Protein AF-A0A956KD61-F1 (afdb_monomer_lite)

Structure (mmCIF, N/CA/C/O backbone):
data_AF-A0A956KD61-F1
#
_entry.id   AF-A0A956KD61-F1
#
loop_
_atom_site.group_PDB
_atom_site.id
_atom_site.type_symbol
_atom_site.label_atom_id
_atom_site.label_alt_id
_atom_site.label_comp_id
_atom_site.label_asym_id
_atom_site.label_entity_id
_atom_site.label_seq_id
_atom_site.pdbx_PDB_ins_code
_atom_site.Cartn_x
_atom_site.Cartn_y
_atom_site.Cartn_z
_atom_site.occupancy
_atom_site.B_iso_or_equiv
_atom_site.auth_seq_id
_atom_site.auth_comp_id
_atom_site.auth_asym_id
_atom_site.auth_atom_id
_atom_site.pdbx_PDB_model_num
ATOM 1 N N . MET A 1 1 ? -2.347 -45.377 -15.172 1.00 39.50 1 MET A N 1
ATOM 2 C CA . MET A 1 1 ? -0.928 -45.483 -15.568 1.00 39.50 1 MET A CA 1
ATOM 3 C C . MET A 1 1 ? -0.147 -44.520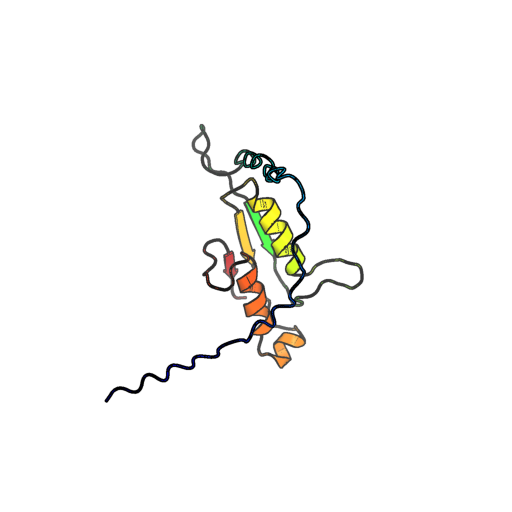 -14.684 1.00 39.50 1 MET A C 1
ATOM 5 O O . MET A 1 1 ? -0.386 -43.325 -14.753 1.00 39.50 1 MET A O 1
ATOM 9 N N . ARG A 1 2 ? 0.616 -45.049 -13.722 1.00 37.75 2 ARG A N 1
ATOM 10 C CA . ARG A 1 2 ? 1.345 -44.282 -12.698 1.00 37.75 2 ARG A CA 1
ATOM 11 C C . ARG A 1 2 ? 2.771 -44.040 -13.192 1.00 37.75 2 ARG A C 1
ATOM 13 O O . ARG A 1 2 ? 3.409 -45.006 -13.592 1.00 37.75 2 ARG A O 1
ATOM 20 N N . LEU A 1 3 ? 3.284 -42.816 -13.079 1.00 28.03 3 LEU A N 1
ATOM 21 C CA . LEU A 1 3 ? 4.727 -42.579 -13.072 1.00 28.03 3 LEU A CA 1
ATOM 22 C C . LEU A 1 3 ? 5.058 -41.546 -11.991 1.00 28.03 3 LEU A C 1
ATOM 24 O O . LEU A 1 3 ? 4.820 -40.356 -12.147 1.00 28.03 3 LEU A O 1
ATOM 28 N N . ILE A 1 4 ? 5.551 -42.053 -10.862 1.00 37.41 4 ILE A N 1
ATOM 29 C CA . ILE A 1 4 ? 6.135 -41.282 -9.764 1.00 37.41 4 ILE A CA 1
ATOM 30 C C . ILE A 1 4 ? 7.648 -41.363 -9.972 1.00 37.41 4 ILE A C 1
ATOM 32 O O . ILE A 1 4 ? 8.214 -42.449 -9.858 1.00 37.41 4 ILE A O 1
ATOM 36 N N . VAL A 1 5 ? 8.304 -40.242 -10.276 1.00 35.91 5 VAL A N 1
ATOM 37 C CA . VAL A 1 5 ? 9.771 -40.155 -10.308 1.00 35.91 5 VAL A CA 1
ATOM 38 C C . VAL A 1 5 ? 10.235 -39.637 -8.950 1.00 35.91 5 VAL A C 1
ATOM 40 O O . VAL A 1 5 ? 10.066 -38.466 -8.623 1.00 35.91 5 VAL A O 1
ATOM 43 N N . ARG A 1 6 ? 10.787 -40.533 -8.127 1.00 38.81 6 ARG A N 1
ATOM 44 C CA . ARG A 1 6 ? 11.507 -40.182 -6.898 1.00 38.81 6 ARG A CA 1
ATOM 45 C C . ARG A 1 6 ? 12.938 -39.795 -7.270 1.00 38.81 6 ARG A C 1
ATOM 47 O O . ARG A 1 6 ? 13.727 -40.669 -7.610 1.00 38.81 6 ARG A O 1
ATOM 54 N N . ALA A 1 7 ? 13.273 -38.511 -7.188 1.00 37.03 7 ALA A N 1
ATOM 55 C CA . ALA A 1 7 ? 14.657 -38.049 -7.223 1.00 37.03 7 ALA A CA 1
ATOM 56 C C . ALA A 1 7 ? 15.195 -37.983 -5.785 1.00 37.03 7 ALA A C 1
ATOM 58 O O . ALA A 1 7 ? 14.921 -37.045 -5.042 1.00 37.03 7 ALA A O 1
ATOM 59 N N . SER A 1 8 ? 15.928 -39.018 -5.380 1.00 36.16 8 SER A N 1
ATOM 60 C CA . SER A 1 8 ? 16.742 -39.016 -4.166 1.00 36.16 8 SER A CA 1
ATOM 61 C C . SER A 1 8 ? 18.122 -38.456 -4.505 1.00 36.16 8 SER A C 1
ATOM 63 O O . SER A 1 8 ? 18.937 -39.165 -5.088 1.00 36.16 8 SER A O 1
ATOM 65 N N . LEU A 1 9 ? 18.398 -37.203 -4.137 1.00 43.16 9 LEU A N 1
ATOM 66 C CA . LEU A 1 9 ? 19.770 -36.701 -4.060 1.00 43.16 9 LEU A CA 1
ATOM 67 C C . LEU A 1 9 ? 20.280 -36.894 -2.628 1.00 43.16 9 LEU A C 1
ATOM 69 O O . LEU A 1 9 ? 19.901 -36.175 -1.707 1.00 43.16 9 LEU A O 1
ATOM 73 N N . PHE A 1 10 ? 21.134 -37.901 -2.460 1.00 36.12 10 PHE A N 1
ATOM 74 C CA . PHE A 1 10 ? 22.011 -38.055 -1.305 1.00 36.12 10 PHE A CA 1
ATOM 75 C C . PHE A 1 10 ? 23.092 -36.970 -1.378 1.00 36.12 10 PHE A C 1
ATOM 77 O O . PHE A 1 10 ? 23.926 -36.996 -2.281 1.00 36.12 10 PHE A O 1
ATOM 84 N N . SER A 1 11 ? 23.085 -36.023 -0.440 1.00 37.75 11 SER A N 1
ATOM 85 C CA . SER A 1 11 ? 24.203 -35.095 -0.259 1.00 37.75 11 SER A CA 1
ATOM 86 C C . SER A 1 11 ? 25.196 -35.711 0.725 1.00 37.75 11 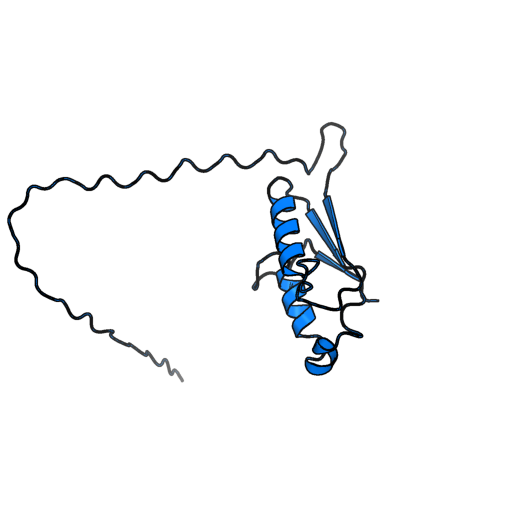SER A C 1
ATOM 88 O O . SER A 1 11 ? 24.847 -36.025 1.864 1.00 37.75 11 SER A O 1
ATOM 90 N N . ALA A 1 12 ? 26.417 -35.949 0.252 1.00 38.06 12 ALA A N 1
ATOM 91 C CA . ALA A 1 12 ? 27.515 -36.501 1.028 1.00 38.06 12 ALA A CA 1
ATOM 92 C C . ALA A 1 12 ? 28.045 -35.456 2.022 1.00 38.06 12 ALA A C 1
ATOM 94 O O . ALA A 1 12 ? 28.590 -34.430 1.619 1.00 38.06 12 ALA A O 1
ATOM 95 N N . PHE A 1 13 ? 27.928 -35.733 3.320 1.00 38.59 13 PHE A N 1
ATOM 96 C CA . PHE A 1 13 ? 28.676 -35.016 4.349 1.00 38.59 13 PHE A CA 1
ATOM 97 C C . PHE A 1 13 ? 30.044 -35.680 4.533 1.00 38.59 13 PHE A C 1
ATOM 99 O O . PHE A 1 13 ? 30.144 -36.833 4.950 1.00 38.59 13 PHE A O 1
ATOM 106 N N . VAL A 1 14 ? 31.104 -34.938 4.220 1.00 37.97 14 VAL A N 1
ATOM 107 C CA . VAL A 1 14 ? 32.485 -35.280 4.571 1.00 37.97 14 VAL A CA 1
ATOM 108 C C . VAL A 1 14 ? 32.664 -35.025 6.068 1.00 37.97 14 VAL A C 1
ATOM 110 O O . VAL A 1 14 ? 32.624 -33.881 6.515 1.00 37.97 14 VAL A O 1
ATOM 113 N N . ALA A 1 15 ? 32.851 -36.088 6.850 1.00 39.53 15 ALA A N 1
ATOM 114 C CA . ALA A 1 15 ? 33.199 -35.998 8.263 1.00 39.53 15 ALA A CA 1
ATOM 115 C C . ALA A 1 15 ? 34.728 -35.952 8.417 1.00 39.53 15 ALA A C 1
ATOM 117 O O . ALA A 1 15 ? 35.422 -36.936 8.163 1.00 39.53 15 ALA A O 1
ATOM 118 N N . ILE A 1 16 ? 35.255 -34.802 8.838 1.00 44.22 16 ILE A N 1
ATOM 119 C CA . ILE A 1 16 ? 36.635 -34.664 9.315 1.00 44.22 16 ILE A CA 1
ATOM 120 C C . ILE A 1 16 ? 36.678 -35.216 10.745 1.00 44.22 16 ILE A C 1
ATOM 122 O O . ILE A 1 16 ? 36.030 -34.686 11.645 1.00 44.22 16 ILE A O 1
ATOM 126 N N . ALA A 1 17 ? 37.424 -36.301 10.951 1.00 44.09 17 ALA A N 1
ATOM 127 C CA . ALA A 1 17 ? 37.613 -36.921 12.257 1.00 44.09 17 ALA A CA 1
ATOM 128 C C . ALA A 1 17 ? 38.621 -36.122 13.102 1.00 44.09 17 ALA A C 1
ATOM 130 O O . ALA A 1 17 ? 39.819 -36.130 12.820 1.00 44.09 17 ALA A O 1
ATOM 131 N N . CYS A 1 18 ? 38.145 -35.472 14.166 1.00 38.06 18 CYS A N 1
ATOM 132 C CA . CYS A 1 18 ? 38.984 -34.962 15.251 1.00 38.06 18 CYS A CA 1
ATOM 133 C C . CYS A 1 18 ? 38.981 -35.978 16.408 1.00 38.06 18 CYS A C 1
ATOM 135 O O . CYS A 1 18 ? 37.925 -36.481 16.789 1.00 38.06 18 CYS A O 1
ATOM 137 N N . LYS A 1 19 ? 40.163 -36.310 16.943 1.00 42.06 19 LYS A N 1
ATOM 138 C CA . LYS A 1 19 ? 40.329 -37.227 18.085 1.00 42.06 19 LYS A CA 1
ATOM 139 C C . LYS A 1 19 ? 39.680 -36.663 19.364 1.00 42.06 19 LYS A C 1
ATOM 141 O O . LYS A 1 19 ? 39.703 -35.446 19.542 1.00 42.06 19 LYS A O 1
ATOM 146 N N . PRO A 1 20 ? 39.193 -37.516 20.285 1.00 44.44 20 PRO A N 1
ATOM 147 C CA . PRO A 1 20 ? 38.672 -37.067 21.566 1.00 44.44 20 PRO A CA 1
ATOM 148 C C . PRO A 1 20 ? 39.825 -36.766 22.530 1.00 44.44 20 PRO A C 1
ATOM 150 O O . PRO A 1 20 ? 40.672 -37.621 22.787 1.00 44.44 20 PRO A O 1
ATOM 153 N N . THR A 1 21 ? 39.853 -35.545 23.054 1.00 46.72 21 THR A N 1
ATOM 154 C CA . THR A 1 21 ? 40.571 -35.184 24.281 1.00 46.72 21 THR A CA 1
ATOM 155 C C . THR A 1 21 ? 39.558 -35.121 25.415 1.00 46.72 21 THR A C 1
ATOM 157 O O . THR A 1 21 ? 38.560 -34.409 25.297 1.00 46.72 21 THR A O 1
ATOM 160 N N . ASP A 1 22 ? 39.821 -35.856 26.492 1.00 50.94 22 ASP A N 1
ATOM 161 C CA . ASP A 1 22 ? 39.010 -35.875 27.707 1.00 50.94 22 ASP A CA 1
ATOM 162 C C . ASP A 1 22 ? 38.950 -34.472 28.329 1.00 50.94 22 ASP A C 1
ATOM 164 O O . ASP A 1 22 ? 39.937 -33.952 28.849 1.00 50.94 22 ASP A O 1
ATOM 168 N N . GLY A 1 23 ? 37.782 -33.838 28.237 1.00 46.19 23 GLY A N 1
ATOM 169 C CA . GLY A 1 23 ? 37.499 -32.515 28.781 1.00 46.19 23 GLY A CA 1
ATOM 170 C C . GLY A 1 23 ? 36.127 -32.523 29.443 1.00 46.19 23 GLY A C 1
ATOM 171 O O . GLY A 1 23 ? 35.143 -32.932 28.834 1.00 46.19 23 GLY A O 1
ATOM 172 N N . ALA A 1 24 ? 36.092 -32.125 30.714 1.00 52.59 24 ALA A N 1
ATOM 173 C CA . ALA A 1 24 ? 34.930 -32.149 31.595 1.00 52.59 24 ALA A CA 1
ATOM 174 C C . ALA A 1 24 ? 33.660 -31.560 30.949 1.00 52.59 24 ALA A C 1
ATOM 176 O O . ALA A 1 24 ? 33.697 -30.485 30.351 1.00 52.59 24 ALA A O 1
ATOM 177 N N . SER A 1 25 ? 32.526 -32.251 31.112 1.00 42.72 25 SER A N 1
ATOM 178 C CA . SER A 1 25 ? 31.231 -31.790 30.612 1.00 42.72 25 SER A CA 1
ATOM 179 C C . SER A 1 25 ? 30.732 -30.599 31.432 1.00 42.72 25 SER A C 1
ATOM 181 O O . SER A 1 25 ? 30.179 -30.767 32.520 1.00 42.72 25 SER A O 1
ATOM 183 N N . SER A 1 26 ? 30.887 -29.391 30.903 1.00 47.31 26 SER A N 1
ATOM 184 C CA . SER A 1 26 ? 29.995 -28.288 31.240 1.00 47.31 26 SER A CA 1
ATOM 185 C C . SER A 1 26 ? 28.862 -28.277 30.218 1.00 47.31 26 SER A C 1
ATOM 187 O O . SER A 1 26 ? 29.067 -28.108 29.018 1.00 47.31 26 SER A O 1
ATOM 189 N N . THR A 1 27 ? 27.645 -28.520 30.692 1.00 46.53 27 THR A N 1
ATOM 190 C CA . THR A 1 27 ? 26.414 -28.293 29.931 1.00 46.53 27 THR A CA 1
ATOM 191 C C . THR A 1 27 ? 26.422 -26.859 29.387 1.00 46.53 27 THR A C 1
ATOM 193 O O . THR A 1 27 ? 26.554 -25.930 30.189 1.00 46.53 27 THR A O 1
ATOM 196 N N . PRO A 1 28 ? 26.279 -26.636 28.068 1.00 54.38 28 PRO A N 1
ATOM 197 C CA . PRO A 1 28 ? 26.059 -25.299 27.537 1.00 54.38 28 PRO A CA 1
ATOM 198 C C . PRO A 1 28 ? 24.689 -24.815 28.012 1.00 54.38 28 PRO A C 1
ATOM 200 O O . PRO A 1 28 ? 23.666 -25.409 27.676 1.00 54.38 28 PRO A O 1
ATOM 203 N N . THR A 1 29 ? 24.668 -23.757 28.819 1.00 53.47 29 THR A N 1
ATOM 204 C CA . THR A 1 29 ? 23.439 -23.035 29.149 1.00 53.47 29 THR A CA 1
ATOM 205 C C . THR A 1 29 ? 22.896 -22.421 27.864 1.00 53.47 29 THR A C 1
ATOM 207 O O . THR A 1 29 ? 23.519 -21.535 27.280 1.00 53.47 29 THR A O 1
ATOM 210 N N . GLU A 1 30 ? 21.752 -22.928 27.415 1.00 50.72 30 GLU A N 1
ATOM 211 C CA . GLU A 1 30 ? 20.953 -22.361 26.334 1.00 50.72 30 GLU A CA 1
ATOM 212 C C . GLU A 1 30 ? 20.700 -20.867 26.622 1.00 50.72 30 GLU A C 1
ATOM 214 O O . GLU A 1 30 ? 20.245 -20.533 27.721 1.00 50.72 30 GLU A O 1
ATOM 219 N N . PRO A 1 31 ? 21.035 -19.941 25.704 1.00 61.22 31 PRO A N 1
ATOM 220 C CA . PRO A 1 31 ? 20.733 -18.533 25.900 1.00 61.22 31 PRO A CA 1
ATOM 221 C C . PRO A 1 31 ? 19.214 -18.360 25.909 1.00 61.22 31 PRO A C 1
ATOM 223 O O . PRO A 1 31 ? 18.560 -18.460 24.873 1.00 61.22 31 PRO A O 1
ATOM 226 N N . THR A 1 32 ? 18.663 -18.110 27.097 1.00 63.66 32 THR A N 1
ATOM 227 C CA . THR A 1 32 ? 17.253 -17.790 27.309 1.00 63.66 32 THR A CA 1
ATOM 228 C C . THR A 1 32 ? 16.848 -16.667 26.362 1.00 63.66 32 THR A C 1
ATOM 230 O O . THR A 1 32 ? 17.332 -15.538 26.486 1.00 63.66 32 THR A O 1
ATOM 233 N N . ALA A 1 33 ? 15.974 -16.985 25.404 1.00 62.09 33 ALA A N 1
ATOM 234 C CA . ALA A 1 33 ? 15.369 -15.996 24.529 1.00 62.09 33 ALA A CA 1
ATOM 235 C C . ALA A 1 33 ? 14.751 -14.877 25.389 1.00 62.09 33 ALA A C 1
ATOM 237 O O . ALA A 1 33 ? 14.111 -15.178 26.405 1.00 62.09 33 ALA A O 1
ATOM 238 N N . PRO A 1 34 ? 14.953 -13.595 25.035 1.00 68.62 34 PRO A N 1
ATOM 239 C CA . PRO A 1 34 ? 14.354 -12.499 25.777 1.00 68.62 34 PRO A CA 1
ATOM 240 C C . PRO A 1 34 ? 12.832 -12.694 25.836 1.00 68.62 34 PRO A C 1
ATOM 242 O O . PRO A 1 34 ? 12.244 -13.172 24.861 1.00 68.62 34 PRO A O 1
ATOM 245 N N . PRO A 1 35 ? 12.185 -12.356 26.967 1.00 65.44 35 PRO A N 1
ATOM 246 C CA . PRO A 1 35 ? 10.742 -12.487 27.098 1.00 65.44 35 PRO A CA 1
ATOM 247 C C . PRO A 1 35 ? 10.071 -11.741 25.946 1.00 65.44 35 PRO A C 1
ATOM 249 O O . PRO A 1 35 ? 10.405 -10.585 25.676 1.00 65.44 35 PRO A O 1
ATOM 252 N N . ALA A 1 36 ? 9.162 -12.428 25.249 1.00 63.28 36 ALA A N 1
ATOM 253 C CA . ALA A 1 36 ? 8.382 -11.853 24.165 1.00 63.28 36 ALA A CA 1
ATOM 254 C C . ALA A 1 36 ? 7.783 -10.522 24.637 1.00 63.28 36 ALA A C 1
ATOM 256 O O . ALA A 1 36 ? 7.076 -10.477 25.646 1.00 63.28 36 ALA A O 1
ATOM 257 N N . ALA A 1 37 ? 8.128 -9.437 23.942 1.00 66.38 37 ALA A N 1
ATOM 258 C CA . ALA A 1 37 ? 7.623 -8.114 24.259 1.00 66.38 37 ALA A CA 1
ATOM 259 C C . ALA A 1 37 ? 6.090 -8.146 24.234 1.00 66.38 37 ALA A C 1
ATOM 261 O O . ALA A 1 37 ? 5.492 -8.652 23.282 1.00 66.38 37 ALA A O 1
ATOM 262 N N . THR A 1 38 ? 5.459 -7.623 25.287 1.00 62.66 38 THR A N 1
ATOM 263 C CA . THR A 1 38 ? 4.005 -7.456 25.335 1.00 62.66 38 THR A CA 1
ATOM 264 C C . THR A 1 38 ? 3.567 -6.675 24.093 1.00 62.66 38 THR A C 1
ATOM 266 O O . THR A 1 38 ? 4.113 -5.590 23.864 1.00 62.66 38 THR A O 1
ATOM 269 N N . PRO A 1 39 ? 2.614 -7.190 23.290 1.00 66.50 39 PRO A N 1
ATOM 270 C CA . PRO A 1 39 ? 2.089 -6.455 22.151 1.00 66.50 39 PRO A CA 1
ATOM 271 C C . PRO A 1 39 ? 1.614 -5.072 22.607 1.00 66.50 39 PRO A C 1
ATOM 273 O O . PRO A 1 39 ? 1.024 -4.962 23.689 1.00 66.50 39 PRO A O 1
ATOM 276 N N . PRO A 1 40 ? 1.879 -4.011 21.832 1.00 71.75 40 PRO A N 1
ATOM 277 C CA . PRO A 1 40 ? 1.409 -2.681 22.186 1.00 71.75 40 PRO A CA 1
ATOM 278 C C . PRO A 1 40 ? -0.119 -2.694 22.335 1.00 71.75 40 PRO A C 1
ATOM 280 O O . PRO A 1 40 ? -0.832 -3.433 21.648 1.00 71.75 40 PRO A O 1
ATOM 283 N N . ALA A 1 41 ? -0.622 -1.894 23.275 1.00 82.56 41 ALA A N 1
ATOM 284 C CA . ALA A 1 41 ? -2.053 -1.782 23.520 1.00 82.56 41 ALA A CA 1
ATOM 285 C C . ALA A 1 41 ? -2.774 -1.338 22.235 1.00 82.56 41 ALA A C 1
ATOM 287 O O . ALA A 1 41 ? -2.377 -0.355 21.616 1.00 82.56 41 ALA A O 1
ATOM 288 N N . GLN A 1 42 ? -3.831 -2.057 21.848 1.00 89.31 42 GLN A N 1
ATOM 289 C CA . GLN A 1 42 ? -4.571 -1.779 20.617 1.00 89.31 42 GLN A CA 1
ATOM 290 C C . GLN A 1 42 ? -5.314 -0.439 20.705 1.00 89.31 42 GLN A C 1
ATOM 292 O O . GLN A 1 42 ? -6.180 -0.236 21.558 1.00 89.31 42 GLN A O 1
ATOM 297 N N . VAL A 1 43 ? -4.983 0.478 19.798 1.00 91.75 43 VAL A N 1
ATOM 298 C CA . VAL A 1 43 ? -5.531 1.842 19.718 1.00 91.75 43 VAL A CA 1
ATOM 299 C C . VAL A 1 43 ? -6.672 1.975 18.710 1.00 91.75 43 VAL A C 1
ATOM 301 O O . VAL A 1 43 ? -7.143 3.087 18.466 1.00 91.75 43 VAL A O 1
ATOM 304 N N . CYS A 1 44 ? -7.113 0.873 18.109 1.00 94.00 44 CYS A N 1
ATOM 305 C CA . CYS A 1 44 ? -8.213 0.796 17.150 1.00 94.00 44 CYS A CA 1
ATOM 306 C C . CYS A 1 44 ? -9.315 -0.142 17.657 1.00 94.00 44 CYS A C 1
ATOM 308 O O . CYS A 1 44 ? -9.222 -0.679 18.758 1.00 94.00 44 CYS A O 1
ATOM 310 N N . GLY A 1 45 ? -10.415 -0.247 16.915 1.00 90.44 45 GLY A N 1
ATOM 311 C CA . GLY A 1 45 ? -11.550 -1.095 17.273 1.00 90.44 45 GLY A CA 1
ATOM 312 C C . GLY A 1 45 ? -12.678 -0.366 18.008 1.00 90.44 45 GLY A C 1
ATOM 313 O O . GLY A 1 45 ? -12.792 0.863 17.965 1.00 90.44 45 GLY A O 1
ATOM 314 N N . ALA A 1 46 ? -13.569 -1.150 18.622 1.00 92.06 46 ALA A N 1
ATOM 315 C CA . ALA A 1 46 ? -14.765 -0.654 19.306 1.00 92.06 46 ALA A CA 1
ATOM 316 C C . ALA A 1 46 ? -14.433 0.126 20.584 1.00 92.06 46 ALA A C 1
ATOM 318 O O . ALA A 1 46 ? -13.480 -0.193 21.294 1.00 92.06 46 ALA A O 1
ATOM 319 N N . ARG A 1 47 ? -15.261 1.123 20.897 1.00 92.31 47 ARG A N 1
ATOM 320 C CA . ARG A 1 47 ? -15.158 1.953 22.100 1.00 92.31 47 ARG A CA 1
ATOM 321 C C . ARG A 1 47 ? -16.377 1.816 22.994 1.00 92.31 47 ARG A C 1
ATOM 323 O O . ARG A 1 47 ? -17.445 1.395 22.559 1.00 92.31 47 ARG A O 1
ATOM 330 N N . ALA A 1 48 ? -16.196 2.184 24.262 1.00 91.19 48 ALA A N 1
ATOM 331 C CA . ALA A 1 48 ? -17.243 2.121 25.281 1.00 91.19 48 ALA A CA 1
ATOM 332 C C . ALA A 1 48 ? -18.442 3.035 24.970 1.00 91.19 48 ALA A C 1
ATOM 334 O O . ALA A 1 48 ? -19.550 2.756 25.412 1.00 91.19 48 ALA A O 1
ATOM 335 N N . ASP A 1 49 ? -18.232 4.092 24.185 1.00 94.25 49 ASP A N 1
ATOM 336 C CA . ASP A 1 49 ? -19.275 5.003 23.700 1.00 94.25 49 ASP A CA 1
ATOM 337 C C . ASP A 1 49 ? -20.010 4.486 22.445 1.00 94.25 49 ASP A C 1
ATOM 339 O O . ASP A 1 49 ? -20.858 5.181 21.891 1.00 94.25 49 ASP A O 1
ATOM 343 N N . GLY A 1 50 ? -19.691 3.271 21.982 1.00 94.50 50 GLY A N 1
ATOM 344 C CA . GLY A 1 50 ? -20.266 2.668 20.781 1.00 94.50 50 GLY A CA 1
ATOM 345 C C . GLY A 1 50 ? -19.603 3.094 19.467 1.00 94.50 50 GLY A C 1
ATOM 346 O O . GLY A 1 50 ? -19.973 2.574 18.413 1.00 94.50 50 GLY A O 1
ATOM 347 N N . SER A 1 51 ? -18.610 3.990 19.495 1.00 95.38 51 SER A N 1
ATOM 348 C CA . SER A 1 51 ? -17.841 4.370 18.307 1.00 95.38 51 SER A CA 1
ATOM 349 C C . SER A 1 51 ? -16.821 3.292 17.908 1.00 95.38 51 SER A C 1
ATOM 351 O O . SER A 1 51 ? -16.531 2.349 18.654 1.00 95.38 51 SER A O 1
ATOM 353 N N . ARG A 1 52 ? -16.264 3.408 16.696 1.00 95.44 52 ARG A N 1
ATOM 354 C CA . ARG A 1 52 ? -15.165 2.561 16.212 1.00 95.44 52 ARG A CA 1
ATOM 355 C C . ARG A 1 52 ? -14.040 3.425 15.677 1.00 95.44 52 ARG A C 1
ATOM 357 O O . ARG A 1 52 ? -14.279 4.350 14.909 1.00 95.44 52 ARG A O 1
ATOM 364 N N . HIS A 1 53 ? -12.820 3.090 16.067 1.00 95.44 53 HIS A N 1
ATOM 365 C CA . HIS A 1 53 ? -11.615 3.753 15.591 1.00 95.44 53 HIS A CA 1
ATOM 366 C C . HIS A 1 53 ? -10.891 2.855 14.592 1.00 95.44 53 HIS A C 1
ATOM 368 O O . HIS A 1 53 ? -10.734 1.656 14.820 1.00 95.44 53 HIS A O 1
ATOM 374 N N . PHE A 1 54 ? -10.434 3.452 13.502 1.00 96.50 54 PHE A N 1
ATOM 375 C CA . PHE A 1 54 ? -9.625 2.813 12.474 1.00 96.50 54 PHE A CA 1
ATOM 376 C C . PHE A 1 54 ? -8.665 3.853 11.896 1.00 96.50 54 PHE A C 1
ATOM 378 O O . PHE A 1 54 ? -8.842 5.058 12.102 1.00 96.50 54 PHE A O 1
ATOM 385 N N . ARG A 1 55 ? -7.633 3.395 11.193 1.00 97.62 55 ARG A N 1
ATOM 386 C CA . ARG A 1 55 ? -6.664 4.263 10.516 1.00 97.62 55 ARG A CA 1
ATOM 387 C C . ARG A 1 55 ? -6.809 4.091 9.013 1.00 97.62 55 ARG A C 1
ATOM 389 O O . ARG A 1 55 ? -7.041 2.983 8.542 1.00 97.62 55 ARG A O 1
ATOM 396 N N . VAL A 1 56 ? -6.642 5.178 8.271 1.00 97.88 56 VAL A N 1
ATOM 397 C CA . VAL A 1 56 ? -6.588 5.144 6.807 1.00 97.88 56 VAL A CA 1
ATOM 398 C C . VAL A 1 56 ? -5.202 5.583 6.370 1.00 97.88 56 VAL A C 1
ATOM 400 O O . VAL A 1 56 ? -4.780 6.700 6.665 1.00 97.88 56 VAL A O 1
ATOM 403 N N . LEU A 1 57 ? -4.506 4.699 5.664 1.00 98.12 57 LEU A N 1
ATOM 404 C CA . LEU A 1 57 ? -3.326 5.028 4.881 1.00 98.12 57 LEU A CA 1
ATOM 405 C C . LEU A 1 57 ? -3.781 5.215 3.434 1.00 98.12 57 LEU A C 1
ATOM 407 O O . LEU A 1 57 ? -4.390 4.321 2.853 1.00 98.12 57 LEU A O 1
ATOM 411 N N . HIS A 1 58 ? -3.535 6.388 2.865 1.00 97.44 58 HIS A N 1
ATOM 412 C CA . HIS A 1 58 ? -4.044 6.749 1.546 1.00 97.44 58 HIS A CA 1
ATOM 413 C C . HIS A 1 58 ? -2.909 7.101 0.591 1.00 97.44 58 HIS A C 1
ATOM 415 O O . HIS A 1 58 ? -2.003 7.848 0.964 1.00 97.44 58 HIS A O 1
ATOM 421 N N . ILE A 1 59 ? -2.986 6.580 -0.632 1.00 97.00 59 ILE A N 1
ATOM 422 C CA . ILE A 1 59 ? -2.084 6.888 -1.744 1.00 97.00 59 ILE A CA 1
ATOM 423 C C . ILE A 1 59 ? -2.882 7.086 -3.041 1.00 97.00 59 ILE A C 1
ATOM 425 O O . ILE A 1 59 ? -3.989 6.571 -3.197 1.00 97.00 59 ILE A O 1
ATOM 429 N N . ASN A 1 60 ? -2.319 7.843 -3.976 1.00 95.50 60 ASN A N 1
ATOM 430 C CA . ASN A 1 60 ? -2.844 8.045 -5.324 1.00 95.50 60 ASN A CA 1
ATOM 431 C C . ASN A 1 60 ? -1.685 8.291 -6.294 1.00 95.50 60 ASN A C 1
ATOM 433 O O . ASN A 1 60 ? -0.558 8.514 -5.838 1.00 95.50 60 ASN A O 1
ATOM 437 N N . ASP A 1 61 ? -1.966 8.233 -7.599 1.00 94.19 61 ASP A N 1
ATOM 438 C CA . ASP A 1 61 ? -1.068 8.748 -8.639 1.00 94.19 61 ASP A CA 1
ATOM 439 C C . ASP A 1 61 ? 0.369 8.198 -8.536 1.00 94.19 61 ASP A C 1
ATOM 441 O O . ASP A 1 61 ? 1.375 8.909 -8.669 1.00 94.19 61 ASP A O 1
ATOM 445 N N . VAL A 1 62 ? 0.488 6.903 -8.219 1.00 93.56 62 VAL A N 1
ATOM 446 C CA . VAL A 1 62 ? 1.781 6.255 -7.989 1.00 93.56 62 VAL A CA 1
ATOM 447 C C . VAL A 1 62 ? 2.316 5.705 -9.301 1.00 93.56 62 VAL A C 1
ATOM 449 O O . VAL A 1 62 ? 1.970 4.608 -9.722 1.00 93.56 62 VAL A O 1
ATOM 452 N N . TYR A 1 63 ? 3.236 6.446 -9.916 1.00 93.12 63 TYR A N 1
ATOM 453 C CA . TYR A 1 63 ? 3.834 6.073 -11.206 1.00 93.12 63 TYR A CA 1
ATOM 454 C C . TYR A 1 63 ? 5.211 5.399 -11.096 1.00 93.12 63 TYR A C 1
ATOM 456 O O . TYR A 1 63 ? 5.791 4.998 -12.110 1.00 93.12 63 TYR A O 1
ATOM 464 N N . ARG A 1 64 ? 5.775 5.301 -9.886 1.00 92.19 64 ARG A N 1
ATOM 465 C CA . ARG A 1 64 ? 7.117 4.752 -9.628 1.00 92.19 64 ARG A CA 1
ATOM 466 C C . ARG A 1 64 ? 7.111 3.869 -8.390 1.00 92.19 64 ARG A C 1
ATOM 468 O O . ARG A 1 64 ? 6.544 4.240 -7.365 1.00 92.19 64 ARG A O 1
ATOM 475 N N . ILE A 1 65 ? 7.774 2.722 -8.493 1.00 94.75 65 ILE A N 1
ATOM 476 C CA . ILE A 1 65 ? 7.910 1.763 -7.391 1.00 94.75 65 ILE A CA 1
ATOM 477 C C . ILE A 1 65 ? 9.010 2.228 -6.438 1.00 94.75 65 ILE A C 1
ATOM 479 O O . ILE A 1 65 ? 8.850 2.210 -5.214 1.00 94.75 65 ILE A O 1
ATOM 483 N N . GLU A 1 66 ? 10.136 2.642 -7.009 1.00 94.62 66 GLU A N 1
ATOM 484 C CA . GLU A 1 66 ? 11.326 3.055 -6.291 1.00 94.62 66 GLU A CA 1
ATOM 485 C C . GLU A 1 66 ? 11.193 4.448 -5.667 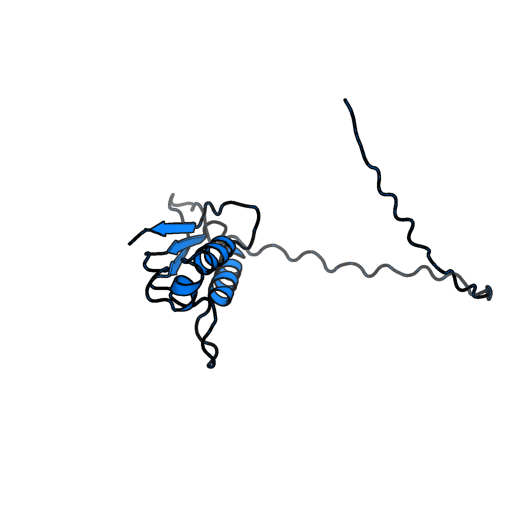1.00 94.62 66 GLU A C 1
ATOM 487 O O . GLU A 1 66 ? 10.464 5.324 -6.140 1.00 94.62 66 GLU A O 1
ATOM 492 N N . GLY A 1 67 ? 11.940 4.657 -4.584 1.00 93.38 67 GLY A N 1
ATOM 493 C CA . GLY A 1 67 ? 12.128 5.986 -4.020 1.00 93.38 67 GLY A CA 1
ATOM 494 C C . GLY A 1 67 ? 13.008 6.864 -4.912 1.00 93.38 67 GLY A C 1
ATOM 495 O O . GLY A 1 67 ? 13.785 6.394 -5.743 1.00 93.38 67 GLY A O 1
ATOM 496 N N . LEU A 1 68 ? 12.905 8.170 -4.707 1.00 92.25 68 LEU A N 1
ATOM 497 C CA . LEU A 1 68 ? 13.798 9.157 -5.296 1.00 92.25 68 LEU A CA 1
ATOM 498 C C . LEU A 1 68 ? 15.202 9.048 -4.683 1.00 92.25 68 LEU A C 1
ATOM 500 O O . LEU A 1 68 ? 15.370 8.612 -3.544 1.00 92.25 68 LEU A O 1
ATOM 504 N N . ALA A 1 69 ? 16.213 9.506 -5.425 1.00 92.12 69 ALA A N 1
ATOM 505 C CA . ALA A 1 69 ? 17.614 9.471 -4.991 1.00 92.12 69 ALA A CA 1
ATOM 506 C C . ALA A 1 69 ? 17.880 10.274 -3.702 1.00 92.12 69 ALA A C 1
ATOM 508 O O . ALA A 1 69 ? 18.823 9.983 -2.975 1.00 92.12 69 ALA A O 1
ATOM 509 N N . ASP A 1 70 ? 17.029 11.256 -3.395 1.00 94.06 70 ASP A N 1
ATOM 510 C CA . ASP A 1 70 ? 17.060 12.031 -2.150 1.00 94.06 70 ASP A CA 1
ATOM 511 C C . ASP A 1 70 ? 16.376 11.319 -0.966 1.00 94.06 70 ASP A C 1
ATOM 513 O O . ASP A 1 70 ? 16.197 11.900 0.105 1.00 94.06 70 ASP A O 1
ATOM 517 N N . GLY A 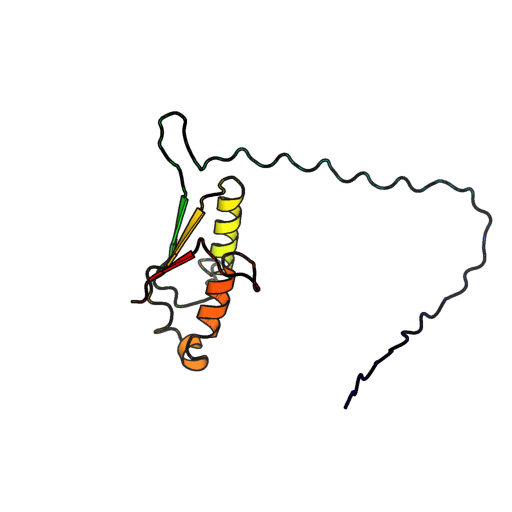1 71 ? 15.973 10.060 -1.151 1.00 90.69 71 GLY A N 1
ATOM 518 C CA . GLY A 1 71 ? 15.334 9.254 -0.127 1.00 90.69 71 GLY A CA 1
ATOM 519 C C . GLY A 1 71 ? 13.873 9.619 0.113 1.00 90.69 71 GLY A C 1
ATOM 520 O O . GLY A 1 71 ? 13.386 9.392 1.216 1.00 90.69 71 GLY A O 1
ATOM 521 N N . ARG A 1 72 ? 13.136 10.180 -0.851 1.00 93.00 72 ARG A N 1
ATOM 522 C CA . ARG A 1 72 ? 11.676 10.387 -0.741 1.00 93.00 72 ARG A CA 1
ATOM 523 C C . ARG A 1 72 ? 10.873 9.323 -1.493 1.00 93.00 72 ARG A C 1
ATOM 525 O O . ARG A 1 72 ? 11.322 8.797 -2.502 1.00 93.00 72 ARG A O 1
ATOM 532 N N . GLY A 1 73 ? 9.654 9.052 -1.027 1.00 93.19 73 GLY A N 1
ATOM 533 C CA . GLY A 1 73 ? 8.714 8.143 -1.694 1.00 93.19 73 GLY A CA 1
ATOM 534 C C . GLY A 1 73 ? 9.117 6.663 -1.667 1.00 93.19 73 GLY A C 1
ATOM 535 O O . GLY A 1 73 ? 9.879 6.230 -0.799 1.00 93.19 73 GLY A O 1
ATOM 536 N N . GLY A 1 74 ? 8.572 5.915 -2.627 1.00 95.38 74 GLY A N 1
ATOM 537 C CA . GLY A 1 74 ? 8.778 4.480 -2.818 1.00 95.38 74 GLY A CA 1
ATOM 538 C C . GLY A 1 74 ? 7.762 3.602 -2.081 1.00 95.38 74 GLY A C 1
ATOM 539 O O . GLY A 1 74 ? 7.452 3.828 -0.909 1.00 95.38 74 GLY A O 1
ATOM 540 N N . LEU A 1 75 ? 7.276 2.554 -2.748 1.00 96.88 75 LEU A N 1
ATOM 541 C CA . LEU A 1 75 ? 6.259 1.646 -2.197 1.00 96.88 75 LEU A CA 1
ATOM 542 C C . LEU A 1 75 ? 6.776 0.809 -1.017 1.00 96.88 75 LEU A C 1
ATOM 544 O O . LEU A 1 75 ? 6.027 0.538 -0.081 1.00 96.88 75 LEU A O 1
ATOM 548 N N . ALA A 1 76 ? 8.079 0.516 -0.966 1.00 96.31 76 ALA A N 1
ATOM 549 C CA . ALA A 1 76 ? 8.697 -0.117 0.203 1.00 96.31 76 ALA A CA 1
ATOM 550 C C . ALA A 1 76 ? 8.515 0.720 1.485 1.00 96.31 76 ALA A C 1
ATOM 552 O O . ALA A 1 76 ? 8.302 0.180 2.569 1.00 96.31 76 ALA A O 1
ATOM 553 N N . ARG A 1 77 ? 8.538 2.056 1.371 1.00 96.44 77 ARG A N 1
ATOM 554 C CA . ARG A 1 77 ? 8.260 2.941 2.507 1.00 96.44 77 ARG A CA 1
ATOM 555 C C . ARG A 1 77 ? 6.798 2.887 2.918 1.00 96.44 77 ARG A C 1
ATOM 557 O O . ARG A 1 77 ? 6.524 2.904 4.113 1.00 96.44 77 ARG A O 1
ATOM 564 N N . VAL A 1 78 ? 5.884 2.825 1.952 1.00 97.56 78 VAL A N 1
ATOM 565 C CA . VAL A 1 78 ? 4.448 2.682 2.222 1.00 97.56 78 VAL A CA 1
ATOM 566 C C . VAL A 1 78 ? 4.190 1.386 2.991 1.00 97.56 78 VAL A C 1
ATOM 568 O O . VAL A 1 78 ? 3.520 1.433 4.020 1.00 97.56 78 VAL A O 1
ATOM 571 N N . ARG A 1 79 ? 4.802 0.264 2.584 1.00 97.50 79 ARG A N 1
ATOM 572 C CA . ARG A 1 79 ? 4.720 -1.006 3.326 1.00 97.50 79 ARG A CA 1
ATOM 573 C C . ARG A 1 79 ? 5.237 -0.872 4.756 1.00 97.50 79 ARG A C 1
ATOM 575 O O . ARG A 1 79 ? 4.553 -1.294 5.685 1.00 97.50 79 ARG A O 1
ATOM 582 N N . THR A 1 80 ? 6.413 -0.274 4.944 1.00 97.50 80 THR A N 1
ATOM 583 C CA . THR A 1 80 ? 6.985 -0.065 6.284 1.00 97.50 80 THR A CA 1
ATOM 584 C C . THR A 1 80 ? 6.086 0.812 7.150 1.00 97.50 80 THR A C 1
ATOM 586 O O . THR A 1 80 ? 5.861 0.492 8.313 1.00 97.50 80 THR A O 1
ATOM 589 N N . LEU A 1 81 ? 5.535 1.893 6.592 1.00 97.44 81 LEU A N 1
ATOM 590 C CA . LEU A 1 81 ? 4.602 2.761 7.305 1.00 97.44 81 LEU A CA 1
ATOM 591 C C . LEU A 1 81 ? 3.329 2.000 7.685 1.00 97.44 81 LEU A C 1
ATOM 593 O O . LEU A 1 81 ? 2.884 2.095 8.823 1.00 97.44 81 LEU A O 1
ATOM 597 N N . ARG A 1 82 ? 2.775 1.202 6.770 1.00 97.69 82 ARG A N 1
ATOM 598 C CA . ARG A 1 82 ? 1.632 0.337 7.061 1.00 97.69 82 ARG A CA 1
ATOM 599 C C . ARG A 1 82 ? 1.938 -0.635 8.202 1.00 97.69 82 ARG A C 1
ATOM 601 O O . ARG A 1 82 ? 1.173 -0.662 9.154 1.00 97.69 82 ARG A O 1
ATOM 608 N N . ALA A 1 83 ? 3.080 -1.326 8.172 1.00 97.31 83 ALA A N 1
ATOM 609 C CA . ALA A 1 83 ? 3.495 -2.237 9.246 1.00 97.31 83 ALA A CA 1
ATOM 610 C C . ALA A 1 83 ? 3.603 -1.527 10.607 1.00 97.31 83 ALA A C 1
ATOM 612 O O . ALA A 1 83 ? 3.193 -2.061 11.634 1.00 97.31 83 ALA A O 1
ATOM 613 N N . GLN A 1 84 ? 4.142 -0.305 10.619 1.00 97.00 84 GLN A N 1
ATOM 614 C CA . GLN A 1 84 ? 4.230 0.512 11.831 1.00 97.00 84 GLN A CA 1
ATOM 615 C C . GLN A 1 84 ? 2.848 0.912 12.351 1.00 97.00 84 GLN A C 1
ATOM 617 O O . GLN A 1 84 ? 2.627 0.897 13.557 1.00 97.00 84 GLN A O 1
ATOM 622 N N . LEU A 1 85 ? 1.920 1.254 11.454 1.00 96.81 85 LEU A N 1
ATOM 623 C CA . LEU A 1 85 ? 0.542 1.565 11.824 1.00 96.81 85 LEU A CA 1
ATOM 624 C C . LEU A 1 85 ? -0.212 0.322 12.302 1.00 96.81 85 LEU A C 1
ATOM 626 O O . LEU A 1 85 ? -1.073 0.455 13.160 1.00 96.81 85 LEU A O 1
ATOM 630 N N . GLU A 1 86 ? 0.088 -0.856 11.760 1.00 96.00 86 GLU A N 1
ATOM 631 C CA . GLU A 1 86 ? -0.522 -2.132 12.150 1.00 96.00 86 GLU A CA 1
ATOM 632 C C . GLU A 1 86 ? -0.024 -2.626 13.515 1.00 96.00 86 GLU A C 1
ATOM 634 O O . GLU A 1 86 ? -0.725 -3.382 14.184 1.00 96.00 86 GLU A O 1
ATOM 639 N N . ALA A 1 87 ? 1.156 -2.173 13.959 1.00 95.94 87 ALA A N 1
ATOM 640 C CA . ALA A 1 87 ? 1.778 -2.632 15.198 1.00 95.94 87 ALA A CA 1
ATOM 641 C C . ALA A 1 87 ? 0.855 -2.472 16.417 1.00 95.94 87 ALA A C 1
ATOM 643 O O . ALA A 1 87 ? 0.766 -3.386 17.231 1.00 95.94 87 ALA A O 1
ATOM 644 N N . ASP A 1 88 ? 0.151 -1.344 16.524 1.00 94.81 88 ASP A N 1
ATOM 645 C CA . ASP A 1 88 ? -0.760 -1.000 17.623 1.00 94.81 88 ASP A CA 1
ATOM 646 C C . ASP A 1 88 ? -2.218 -0.787 17.166 1.00 94.81 88 ASP A C 1
ATOM 648 O O . ASP A 1 88 ? -3.042 -0.323 17.952 1.00 94.81 88 ASP A O 1
ATOM 652 N N . CYS A 1 89 ? -2.564 -1.105 15.916 1.00 95.19 89 CYS A N 1
ATOM 653 C CA . CYS A 1 89 ? -3.915 -0.948 15.369 1.00 95.19 89 CYS A CA 1
ATOM 654 C C . CYS A 1 89 ? -4.249 -2.072 14.381 1.00 95.19 89 CYS A C 1
ATOM 656 O O . CYS A 1 89 ? -3.762 -2.095 13.257 1.00 95.19 89 CYS A O 1
ATOM 658 N N . ASP A 1 90 ? -5.169 -2.949 14.757 1.00 91.75 90 ASP A N 1
ATOM 659 C CA . ASP A 1 90 ? -5.687 -4.051 13.934 1.00 91.75 90 ASP A CA 1
ATOM 660 C C . ASP A 1 90 ? -6.668 -3.627 12.816 1.00 91.75 90 ASP A C 1
ATOM 662 O O . ASP A 1 90 ? -7.094 -4.445 11.994 1.00 91.75 90 ASP A O 1
ATOM 666 N N . ALA A 1 91 ? -7.039 -2.344 12.766 1.00 95.31 91 ALA A N 1
ATOM 667 C CA . ALA A 1 91 ? -7.984 -1.776 11.807 1.00 95.31 91 ALA A CA 1
ATOM 668 C C . ALA A 1 91 ? -7.339 -0.667 10.959 1.00 95.31 91 ALA A C 1
ATOM 670 O O . ALA A 1 91 ? -7.815 0.470 10.931 1.00 95.31 91 ALA A O 1
ATOM 671 N N . VAL A 1 92 ? -6.240 -0.986 10.274 1.00 97.44 92 VAL A N 1
ATOM 672 C CA . VAL A 1 92 ? -5.640 -0.115 9.253 1.00 97.44 92 VAL A CA 1
ATOM 673 C C . VAL A 1 92 ? -6.232 -0.469 7.891 1.00 97.44 92 VAL A C 1
ATOM 675 O O . VAL A 1 92 ? -6.222 -1.629 7.492 1.00 97.44 92 VAL A O 1
ATOM 678 N N . LEU A 1 93 ? -6.755 0.529 7.182 1.00 97.38 93 LEU A N 1
ATOM 679 C CA . LEU A 1 93 ? -7.196 0.419 5.795 1.00 97.38 93 LEU A CA 1
ATOM 680 C C . LEU A 1 93 ? -6.185 1.119 4.892 1.00 97.38 93 LEU A C 1
ATOM 682 O O . LEU A 1 93 ? -5.893 2.300 5.092 1.00 97.38 93 LEU A O 1
ATOM 686 N N . LEU A 1 94 ? -5.680 0.411 3.889 1.00 97.94 94 LEU A N 1
ATOM 687 C CA . LEU A 1 94 ? -4.918 0.999 2.797 1.00 97.94 94 LEU A CA 1
ATOM 688 C C . LEU A 1 94 ? -5.884 1.354 1.664 1.00 97.94 94 LEU A C 1
ATOM 690 O O . LEU A 1 94 ? -6.682 0.532 1.230 1.00 97.94 94 LEU A O 1
ATOM 694 N N . THR A 1 95 ? -5.820 2.581 1.168 1.00 97.69 95 THR A N 1
ATOM 695 C CA . THR A 1 95 ? -6.657 3.030 0.053 1.00 97.69 95 THR A CA 1
ATOM 696 C C . THR A 1 95 ? -5.793 3.573 -1.075 1.00 97.69 95 THR A C 1
ATOM 698 O O . THR A 1 95 ? -4.879 4.360 -0.826 1.00 97.69 95 THR A O 1
ATOM 701 N N . HIS A 1 96 ? -6.090 3.158 -2.306 1.00 96.38 96 HIS A N 1
ATOM 702 C CA . HIS A 1 96 ? -5.443 3.639 -3.522 1.00 96.38 96 HIS A CA 1
ATOM 703 C C . HIS A 1 96 ? -6.479 4.325 -4.422 1.00 96.38 96 HIS A C 1
ATOM 705 O O . HIS A 1 96 ? -7.386 3.656 -4.912 1.00 96.38 96 HIS A O 1
ATOM 711 N N . ALA A 1 97 ? -6.358 5.638 -4.657 1.00 95.62 97 ALA A N 1
ATOM 712 C CA . ALA A 1 97 ? -7.367 6.404 -5.414 1.00 95.62 97 ALA A CA 1
ATOM 713 C C . ALA A 1 97 ? -7.373 6.143 -6.934 1.00 95.62 97 ALA A C 1
ATOM 715 O O . ALA A 1 97 ? -8.283 6.578 -7.635 1.00 95.62 97 ALA A O 1
ATOM 716 N N . GLY A 1 98 ? -6.370 5.434 -7.438 1.00 93.19 98 GLY A N 1
ATOM 717 C CA . GLY A 1 98 ? -6.255 5.044 -8.842 1.00 93.19 98 GLY A CA 1
ATOM 718 C C . GLY A 1 98 ? -5.073 5.727 -9.509 1.00 93.19 98 GLY A C 1
ATOM 719 O O . GLY A 1 98 ? -4.186 6.221 -8.813 1.00 93.19 98 GLY A O 1
ATOM 720 N N . ASP A 1 99 ? -5.063 5.684 -10.837 1.00 92.00 99 ASP A N 1
ATOM 721 C CA . ASP A 1 99 ? -4.020 6.243 -11.700 1.00 92.00 99 ASP A CA 1
ATOM 722 C C . ASP A 1 99 ? -2.596 5.753 -11.362 1.00 92.00 99 ASP A C 1
ATOM 724 O O . ASP A 1 99 ? -1.743 6.465 -10.841 1.00 92.00 99 ASP A O 1
ATOM 728 N N . THR A 1 100 ? -2.352 4.456 -11.567 1.00 90.75 100 THR A N 1
ATOM 729 C CA . THR A 1 100 ? -1.081 3.793 -11.184 1.00 90.75 100 THR A CA 1
ATOM 730 C C . THR A 1 100 ? -0.315 3.256 -12.398 1.00 90.75 100 THR A C 1
ATOM 732 O O . THR A 1 100 ? 0.902 3.054 -12.364 1.00 90.75 100 THR A O 1
ATOM 735 N N . LEU A 1 101 ? -1.023 3.039 -13.512 1.00 88.94 101 LEU A N 1
ATOM 736 C CA . LEU A 1 101 ? -0.494 2.327 -14.673 1.00 88.94 101 LEU A CA 1
ATOM 737 C C . LEU A 1 101 ? 0.105 3.265 -15.725 1.00 88.94 101 LEU A C 1
ATOM 739 O O . LEU A 1 101 ? 1.084 2.905 -16.367 1.00 88.94 101 LEU A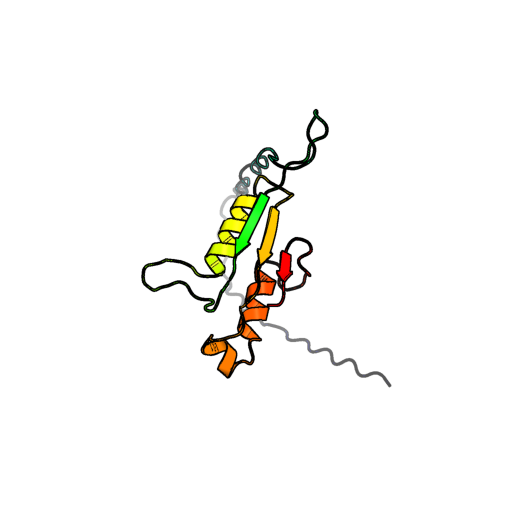 O 1
ATOM 743 N N . TYR A 1 102 ? -0.415 4.476 -15.897 1.00 86.75 102 TYR A N 1
ATOM 744 C CA . TYR A 1 102 ? 0.051 5.417 -16.918 1.00 86.75 102 TYR A CA 1
ATOM 745 C C . TYR A 1 102 ? 0.249 6.797 -16.281 1.00 86.75 102 TYR A C 1
ATOM 747 O O . TYR A 1 102 ? -0.596 7.163 -15.489 1.00 86.75 102 TYR A O 1
ATOM 755 N N . PRO A 1 103 ? 1.319 7.572 -16.573 1.00 86.50 103 PRO A N 1
ATOM 756 C CA . PRO A 1 103 ? 2.291 7.455 -17.667 1.00 86.50 103 PRO A CA 1
ATOM 757 C C . PRO A 1 103 ? 3.617 6.760 -17.298 1.00 86.50 103 PRO A C 1
ATOM 759 O O . PRO A 1 103 ? 4.666 7.091 -17.857 1.00 86.50 103 PRO A O 1
ATOM 762 N N . SER A 1 104 ? 3.614 5.816 -16.352 1.00 86.00 104 SER A N 1
ATOM 763 C CA . SER A 1 104 ? 4.844 5.147 -15.898 1.00 86.00 104 SER A CA 1
ATOM 764 C C . SER A 1 104 ? 5.629 4.491 -17.046 1.00 86.00 104 SER A C 1
ATOM 766 O O . SER A 1 104 ? 5.085 3.705 -17.820 1.00 86.00 104 SER A O 1
ATOM 768 N N . LEU A 1 105 ? 6.937 4.777 -17.133 1.00 89.50 105 LEU A N 1
ATOM 769 C CA . LEU A 1 105 ? 7.827 4.197 -18.149 1.00 89.50 105 LEU A CA 1
ATOM 770 C C . LEU A 1 105 ? 7.874 2.670 -18.051 1.00 89.50 105 LEU A C 1
ATOM 772 O O . LEU A 1 105 ? 7.772 1.992 -19.067 1.00 89.50 105 LEU A O 1
ATOM 776 N N . LEU A 1 106 ? 8.014 2.138 -16.834 1.00 91.25 106 LEU A N 1
ATOM 777 C CA . LEU A 1 106 ? 8.069 0.693 -16.623 1.00 91.25 106 LEU A CA 1
ATOM 778 C C . LEU A 1 106 ? 6.717 0.048 -16.922 1.00 91.25 106 LEU A C 1
ATOM 780 O O . LEU A 1 106 ? 6.683 -1.023 -17.511 1.00 91.25 106 LEU A O 1
ATOM 784 N N . SER A 1 107 ? 5.603 0.713 -16.613 1.00 92.00 107 SER A N 1
ATOM 785 C CA . SER A 1 107 ? 4.288 0.161 -16.953 1.00 92.00 107 SER A CA 1
ATOM 786 C C . SER A 1 107 ? 4.039 0.120 -18.456 1.00 92.00 107 SER A C 1
ATOM 788 O O . SER A 1 107 ? 3.268 -0.717 -18.899 1.00 92.00 107 SER A O 1
ATOM 790 N N . ARG A 1 108 ? 4.708 0.965 -19.253 1.00 91.12 108 ARG A N 1
ATOM 791 C CA . ARG A 1 108 ? 4.680 0.847 -20.719 1.00 91.12 108 ARG A CA 1
ATOM 792 C C . ARG A 1 108 ? 5.458 -0.359 -21.245 1.00 91.12 108 ARG A C 1
ATOM 794 O O . ARG A 1 108 ? 5.126 -0.837 -22.318 1.00 91.12 108 ARG A O 1
ATOM 801 N N . GLU A 1 109 ? 6.500 -0.792 -20.538 1.00 94.81 109 GLU A N 1
ATOM 802 C CA . GLU A 1 109 ? 7.326 -1.944 -20.929 1.00 94.81 109 GLU A CA 1
ATOM 803 C C . GLU A 1 109 ? 6.719 -3.270 -20.451 1.00 94.81 109 GLU A C 1
ATOM 805 O O . GLU A 1 109 ? 6.778 -4.273 -21.150 1.00 94.81 109 GLU A O 1
ATOM 810 N N . TYR A 1 110 ? 6.122 -3.269 -19.258 1.00 95.12 110 TYR A N 1
ATOM 811 C CA . TYR A 1 110 ? 5.624 -4.469 -18.580 1.00 95.12 110 TYR A CA 1
ATOM 812 C C . TYR A 1 110 ? 4.090 -4.524 -18.490 1.00 95.12 110 TYR A C 1
ATOM 814 O O . TYR A 1 110 ? 3.552 -5.255 -17.659 1.00 95.12 110 TYR A O 1
ATOM 822 N N . ASP A 1 111 ? 3.382 -3.711 -19.280 1.00 93.88 111 ASP A N 1
ATOM 823 C CA . ASP A 1 111 ? 1.914 -3.584 -19.273 1.00 93.88 111 ASP A CA 1
ATOM 824 C C . ASP A 1 111 ? 1.316 -3.372 -17.865 1.00 93.88 111 ASP A C 1
ATOM 826 O O . ASP A 1 111 ? 0.217 -3.820 -17.537 1.00 93.88 111 ASP A O 1
ATOM 830 N N . GLY A 1 112 ? 2.071 -2.700 -16.991 1.00 93.38 112 GLY A N 1
ATOM 831 C CA . GLY A 1 112 ? 1.680 -2.419 -15.611 1.00 93.38 112 GLY A CA 1
ATOM 832 C C . GLY A 1 112 ? 1.774 -3.600 -14.639 1.00 93.38 112 GLY A C 1
ATOM 833 O O . GLY A 1 112 ? 1.549 -3.400 -13.443 1.00 93.38 112 GLY A O 1
ATOM 834 N N . ALA A 1 113 ? 2.140 -4.802 -15.094 1.00 95.44 113 ALA A N 1
ATOM 835 C CA . ALA A 1 113 ? 2.204 -6.001 -14.257 1.00 95.44 113 ALA A CA 1
ATOM 836 C C . ALA A 1 113 ? 3.126 -5.822 -13.042 1.00 95.44 113 ALA A C 1
ATOM 838 O O . ALA A 1 113 ? 2.764 -6.183 -11.925 1.00 95.44 113 ALA A O 1
ATOM 839 N N . GLN A 1 114 ? 4.273 -5.173 -13.241 1.00 94.69 114 GLN A N 1
ATOM 840 C CA . GLN A 1 114 ? 5.241 -4.878 -12.188 1.00 94.69 114 GLN A CA 1
ATOM 841 C C . GLN A 1 114 ? 4.675 -3.939 -11.110 1.00 94.69 114 GLN A C 1
ATOM 843 O O . GLN A 1 114 ? 5.030 -4.050 -9.940 1.00 94.69 114 GLN A O 1
ATOM 848 N N . MET A 1 115 ? 3.786 -3.012 -11.487 1.00 95.00 115 MET A N 1
ATOM 849 C CA . MET A 1 115 ? 3.122 -2.117 -10.536 1.00 95.00 115 MET A CA 1
ATOM 850 C C . MET A 1 115 ? 2.080 -2.882 -9.720 1.00 95.00 115 MET A C 1
ATOM 852 O O . MET A 1 115 ? 2.059 -2.769 -8.496 1.00 95.00 115 MET A O 1
ATOM 856 N N . ILE A 1 116 ? 1.254 -3.693 -10.388 1.00 94.19 116 ILE A N 1
ATOM 857 C CA . ILE A 1 116 ? 0.245 -4.531 -9.730 1.00 94.19 116 ILE A CA 1
ATOM 858 C C . ILE A 1 116 ? 0.900 -5.512 -8.754 1.00 94.19 116 ILE A C 1
ATOM 860 O O . ILE A 1 116 ? 0.439 -5.638 -7.623 1.00 94.19 116 ILE A O 1
ATOM 864 N N . GLU A 1 117 ? 2.002 -6.153 -9.147 1.00 95.19 117 GLU A N 1
ATOM 865 C CA . GLU A 1 117 ? 2.736 -7.087 -8.290 1.00 95.19 117 GLU A CA 1
ATOM 866 C C . GLU A 1 117 ? 3.220 -6.418 -6.998 1.00 95.19 117 GLU A C 1
ATOM 868 O O . GLU A 1 117 ? 2.992 -6.939 -5.910 1.00 95.19 117 GLU A O 1
ATOM 873 N N . VAL A 1 118 ? 3.821 -5.227 -7.083 1.00 95.75 118 VAL A N 1
ATOM 874 C CA . VAL A 1 118 ? 4.299 -4.523 -5.884 1.00 95.75 118 VAL A CA 1
ATOM 875 C C . VAL A 1 118 ? 3.151 -3.978 -5.035 1.00 95.75 118 VAL A C 1
ATOM 877 O O . VAL A 1 118 ? 3.245 -4.012 -3.808 1.00 95.75 118 VAL A O 1
ATOM 880 N N . LEU A 1 119 ? 2.072 -3.487 -5.651 1.00 95.56 119 LEU A N 1
ATOM 881 C CA . LEU A 1 119 ? 0.883 -3.036 -4.923 1.00 95.56 119 LEU A CA 1
ATOM 882 C C . LEU A 1 119 ? 0.239 -4.184 -4.133 1.00 95.56 119 LEU A C 1
ATOM 884 O O . LEU A 1 119 ? -0.118 -3.983 -2.974 1.00 95.56 119 LEU A O 1
ATOM 888 N N . ASN A 1 120 ? 0.173 -5.386 -4.713 1.00 95.88 120 ASN A N 1
ATOM 889 C CA . ASN A 1 120 ? -0.336 -6.580 -4.034 1.00 95.88 120 ASN A CA 1
ATOM 890 C C . ASN A 1 120 ? 0.526 -6.999 -2.834 1.00 95.88 120 ASN A C 1
ATOM 892 O O . ASN A 1 120 ? 0.018 -7.632 -1.924 1.00 95.88 120 ASN A O 1
ATOM 896 N N . LEU A 1 121 ? 1.808 -6.622 -2.797 1.00 96.75 121 LEU A N 1
ATOM 897 C CA . LEU A 1 121 ? 2.727 -6.943 -1.697 1.00 96.75 121 LEU A CA 1
ATOM 898 C C . LEU A 1 121 ? 2.691 -5.927 -0.544 1.00 96.75 121 LEU A C 1
ATOM 900 O O . LEU A 1 121 ? 3.514 -6.001 0.377 1.00 96.75 121 LEU A O 1
ATOM 904 N N . LEU A 1 122 ? 1.785 -4.945 -0.572 1.00 97.19 122 LEU A N 1
ATOM 905 C CA . LEU A 1 122 ? 1.731 -3.902 0.455 1.00 97.19 122 LEU A CA 1
ATOM 906 C C . LEU A 1 122 ? 1.202 -4.388 1.811 1.00 97.19 122 LEU A C 1
ATOM 908 O O . LEU A 1 122 ? 1.385 -3.669 2.794 1.00 97.19 122 LEU A O 1
ATOM 912 N N . ASP A 1 123 ? 0.605 -5.572 1.908 1.00 96.06 123 ASP A N 1
ATOM 913 C CA . ASP A 1 123 ? 0.313 -6.264 3.175 1.00 96.06 123 ASP A CA 1
ATOM 914 C C . ASP A 1 123 ? 1.496 -7.116 3.680 1.00 96.06 123 ASP A C 1
ATOM 916 O O . ASP A 1 123 ? 1.587 -7.446 4.863 1.00 96.06 123 ASP A O 1
ATOM 920 N N . GLY A 1 124 ? 2.477 -7.386 2.818 1.00 95.62 124 GLY A N 1
ATOM 921 C CA . GLY A 1 124 ? 3.642 -8.218 3.097 1.00 95.62 124 GLY A CA 1
ATOM 922 C C . GLY A 1 124 ? 3.412 -9.722 2.947 1.00 95.62 124 GLY A C 1
ATOM 923 O O . GLY A 1 124 ? 4.302 -10.471 3.349 1.00 95.62 124 GLY A O 1
ATOM 924 N N . ASP A 1 125 ? 2.285 -10.163 2.383 1.00 95.56 125 ASP A N 1
ATOM 925 C CA . ASP A 1 125 ? 2.013 -11.573 2.100 1.00 95.56 125 ASP A CA 1
ATOM 926 C C . ASP A 1 125 ? 1.829 -11.803 0.593 1.00 95.56 125 ASP A C 1
ATOM 928 O O . ASP A 1 125 ? 0.807 -11.493 -0.003 1.00 95.56 125 ASP A O 1
ATOM 932 N N . ALA A 1 126 ? 2.835 -12.410 -0.040 1.00 91.62 126 ALA A N 1
ATOM 933 C CA . ALA A 1 126 ? 2.815 -12.693 -1.475 1.00 91.62 126 ALA A CA 1
ATOM 934 C C . ALA A 1 126 ? 1.809 -13.780 -1.895 1.00 91.62 126 ALA A C 1
ATOM 936 O O . ALA A 1 126 ? 1.602 -13.988 -3.091 1.00 91.62 126 ALA A O 1
ATOM 937 N N . ALA A 1 127 ? 1.244 -14.524 -0.941 1.00 93.50 127 ALA A N 1
ATOM 938 C CA . ALA A 1 127 ? 0.347 -15.644 -1.202 1.00 93.50 127 ALA A CA 1
ATOM 939 C C . ALA A 1 127 ? -1.116 -15.348 -0.839 1.00 93.50 127 ALA A C 1
ATOM 941 O O . ALA A 1 127 ? -1.986 -16.160 -1.170 1.00 93.50 127 ALA A O 1
ATOM 942 N N . ALA A 1 128 ? -1.392 -14.228 -0.169 1.00 93.56 128 ALA A N 1
ATOM 943 C CA . ALA A 1 128 ? -2.723 -13.870 0.301 1.00 93.56 128 ALA A CA 1
ATOM 944 C C . ALA A 1 128 ? -3.341 -12.721 -0.505 1.00 93.56 128 ALA A C 1
ATOM 946 O O . ALA A 1 128 ? -2.669 -11.968 -1.204 1.00 93.56 128 ALA A O 1
ATOM 947 N N . PHE A 1 129 ? -4.666 -12.621 -0.414 1.00 95.75 129 PHE A N 1
ATOM 948 C CA . PHE A 1 129 ? -5.400 -11.450 -0.869 1.00 95.75 129 PHE A CA 1
ATOM 949 C C . PHE A 1 129 ? -5.538 -10.458 0.288 1.00 95.75 129 PHE A C 1
ATOM 951 O O . PHE A 1 129 ? -5.932 -10.839 1.393 1.00 95.75 129 PHE A O 1
ATOM 958 N N . ASP A 1 130 ? -5.267 -9.185 0.018 1.00 96.12 130 ASP A N 1
ATOM 959 C CA . ASP A 1 130 ? -5.331 -8.130 1.020 1.00 96.12 130 ASP A CA 1
ATOM 960 C C . ASP A 1 130 ? -6.755 -7.573 1.194 1.00 96.12 130 ASP A C 1
ATOM 962 O O . ASP A 1 130 ? -7.179 -6.639 0.515 1.00 96.12 130 ASP A O 1
ATOM 966 N N . GLU A 1 131 ? -7.479 -8.097 2.183 1.00 96.62 131 GLU A N 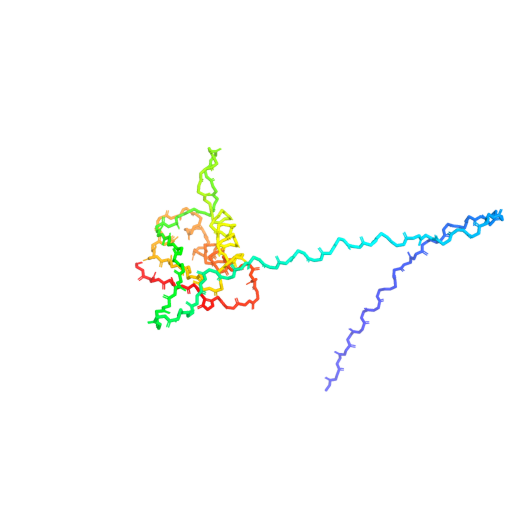1
ATOM 967 C CA . GLU A 1 131 ? -8.829 -7.644 2.566 1.00 96.62 131 GLU A CA 1
ATOM 968 C C . GLU A 1 131 ? -8.878 -6.195 3.097 1.00 96.62 131 GLU A C 1
ATOM 970 O O . GLU A 1 131 ? -9.954 -5.629 3.317 1.00 96.62 131 GLU A O 1
ATOM 975 N N . ARG A 1 132 ? -7.722 -5.587 3.384 1.00 96.38 132 ARG A N 1
ATOM 976 C CA . ARG A 1 132 ? -7.608 -4.241 3.962 1.00 96.38 132 ARG A CA 1
ATOM 977 C C . ARG A 1 132 ? -7.113 -3.207 2.960 1.00 96.38 132 ARG A C 1
ATOM 979 O O . ARG A 1 132 ? -7.034 -2.032 3.328 1.00 96.38 132 ARG A O 1
ATOM 986 N N . MET A 1 133 ? -6.839 -3.603 1.718 1.00 96.50 133 MET A N 1
ATOM 987 C CA . MET A 1 133 ? -6.545 -2.686 0.627 1.00 96.50 133 MET A CA 1
ATOM 988 C C . MET A 1 133 ? -7.762 -2.500 -0.274 1.00 96.50 133 MET A C 1
ATOM 990 O O . MET A 1 133 ? -8.318 -3.444 -0.823 1.00 96.50 133 MET A O 1
ATOM 994 N N . VAL A 1 134 ? -8.154 -1.244 -0.470 1.00 96.12 134 VAL A N 1
ATOM 995 C CA . VAL A 1 134 ? -9.199 -0.864 -1.421 1.00 96.12 134 VAL A CA 1
ATOM 996 C C . VAL A 1 134 ? -8.575 0.009 -2.496 1.00 96.12 134 VAL A C 1
ATOM 998 O O . VAL A 1 134 ? -8.036 1.074 -2.200 1.00 96.12 134 VAL A O 1
ATOM 1001 N N . ALA A 1 135 ? -8.663 -0.426 -3.747 1.00 93.44 135 ALA A N 1
ATOM 1002 C CA . ALA A 1 135 ? -8.208 0.342 -4.896 1.00 93.44 135 ALA A CA 1
ATOM 1003 C C . ALA A 1 135 ? -9.397 0.738 -5.771 1.00 93.44 135 ALA A C 1
ATOM 1005 O O . ALA A 1 135 ? -10.266 -0.085 -6.065 1.00 93.44 135 ALA A O 1
ATOM 1006 N N . THR A 1 136 ? -9.429 1.995 -6.198 1.00 89.56 136 THR A N 1
ATOM 1007 C CA . THR A 1 136 ? -10.330 2.454 -7.255 1.00 89.56 136 THR A CA 1
ATOM 1008 C C . THR A 1 136 ? -9.590 2.465 -8.584 1.00 89.56 136 THR A C 1
ATOM 1010 O O . THR A 1 136 ? -8.418 2.832 -8.654 1.00 89.56 136 THR A O 1
ATOM 1013 N N . PHE A 1 137 ? -10.281 2.061 -9.647 1.00 76.19 137 PHE A N 1
ATOM 1014 C CA . PHE A 1 137 ? -9.803 2.244 -11.013 1.00 76.19 137 PHE A CA 1
ATOM 1015 C C . PHE A 1 137 ? -10.268 3.619 -11.495 1.00 76.19 137 PHE A C 1
ATOM 1017 O O . PHE A 1 137 ? -11.452 3.941 -11.372 1.00 76.19 137 PHE A O 1
ATOM 1024 N N . GLY A 1 138 ? -9.323 4.423 -11.974 1.00 65.88 138 GLY A N 1
ATOM 1025 C CA . GLY A 1 138 ? -9.525 5.770 -12.508 1.00 65.88 138 GLY A CA 1
ATOM 1026 C C . GLY A 1 138 ? -8.898 5.876 -13.883 1.00 65.88 138 GLY A C 1
ATOM 1027 O O . GLY A 1 138 ? -7.890 5.161 -14.094 1.00 65.88 138 GLY A O 1
#

Sequence (138 aa):
MRLIVRASLFSAFVAIACKPTDGASSTPTEPTAPPAATPPAQVCGARADGSRHFRVLHINDVYRIEGLADGRGGLARVRTLRAQLEADCDAVLLTHAGDTLYPSLLSREYDGAQMIEVLNLLDGDAAAFDERMVATFG

Secondary structure (DSSP, 8-state):
-----------------PPPP-----------PPPPPPPPPP-SEE-TTS-EE-EEEEE-----SSPPTTS---HHHHHHHHHHHHSS-S-EEEEE-S--SSS-HHHHHTTTHHHHHHHHGGGS-TTS--TTEEE---

pLDDT: mean 80.52, std 22.02, range [28.03, 98.12]

Foldseek 3Di:
DDDDDDDDDDDDDDDDDDDDDDDDDDDPDDPPDPPDPDQAAAPFQADPVRDTGAAEDEDEQAQDQDADPVRDDHLVVLLVVQVVRCSRHVHYAYEYAENHQPPRPVCVVVVCPVVVQSVQCSPVDSVDGDPRYDYDYD

Radius of gyration: 25.29 Å; chains: 1; bounding box: 61×58×52 Å